Protein AF-A0A2V7BYK5-F1 (afdb_monomer_lite)

Structure (mmCIF, N/CA/C/O backbone):
data_AF-A0A2V7BYK5-F1
#
_entry.id   AF-A0A2V7BYK5-F1
#
loop_
_atom_site.group_PDB
_atom_site.id
_atom_site.type_symbol
_atom_site.label_atom_id
_atom_site.label_alt_id
_atom_site.label_comp_id
_atom_site.label_asym_id
_atom_site.label_entity_id
_atom_site.label_seq_id
_atom_site.pdbx_PDB_ins_code
_atom_site.Cartn_x
_atom_site.Cartn_y
_atom_site.Cartn_z
_atom_site.occupancy
_atom_site.B_iso_or_equiv
_atom_site.auth_seq_id
_atom_site.auth_comp_id
_atom_site.auth_asym_id
_atom_site.auth_atom_id
_atom_site.pdbx_PDB_model_num
ATOM 1 N N . MET A 1 1 ? 23.071 -13.658 -0.608 1.00 36.78 1 MET A N 1
ATOM 2 C CA . MET A 1 1 ? 23.180 -12.796 0.592 1.00 36.78 1 MET A CA 1
ATOM 3 C C . MET A 1 1 ? 21.800 -12.233 0.928 1.00 36.78 1 MET A C 1
ATOM 5 O O . MET A 1 1 ? 21.374 -11.290 0.278 1.00 36.78 1 MET A O 1
ATOM 9 N N . SER A 1 2 ? 21.079 -12.829 1.885 1.00 46.31 2 SER A N 1
ATOM 10 C CA . SER A 1 2 ? 19.741 -12.382 2.326 1.00 46.31 2 SER A CA 1
ATOM 11 C C . SER A 1 2 ? 19.801 -11.857 3.761 1.00 46.31 2 SER A C 1
ATOM 13 O O . SER A 1 2 ? 19.339 -12.516 4.681 1.00 46.31 2 SER A O 1
ATOM 15 N N . MET A 1 3 ? 20.347 -10.655 3.954 1.00 48.78 3 MET A N 1
ATOM 16 C CA . MET A 1 3 ? 20.412 -9.996 5.273 1.00 48.78 3 MET A CA 1
ATOM 17 C C . MET A 1 3 ? 19.125 -9.218 5.639 1.00 48.78 3 MET A C 1
ATOM 19 O O . MET A 1 3 ? 19.089 -8.482 6.613 1.00 48.78 3 MET A O 1
ATOM 23 N N . MET A 1 4 ? 18.030 -9.346 4.874 1.00 58.47 4 MET A N 1
ATOM 24 C CA . MET A 1 4 ? 16.830 -8.501 5.055 1.00 58.47 4 MET A CA 1
ATOM 25 C C . MET A 1 4 ? 15.719 -9.123 5.927 1.00 58.47 4 MET A C 1
ATOM 27 O O . MET A 1 4 ? 14.638 -8.540 6.054 1.00 58.47 4 MET A O 1
ATOM 31 N N . LEU A 1 5 ? 15.923 -10.329 6.470 1.00 55.12 5 LEU A N 1
ATOM 32 C CA . LEU A 1 5 ? 14.902 -11.075 7.227 1.00 55.12 5 LEU A CA 1
ATOM 33 C C . LEU A 1 5 ? 15.106 -11.071 8.747 1.00 55.12 5 LEU A C 1
ATOM 35 O O . LEU A 1 5 ? 14.155 -11.374 9.459 1.00 55.12 5 LEU A O 1
ATOM 39 N N . GLU A 1 6 ? 16.283 -10.688 9.236 1.00 54.59 6 GLU A N 1
ATOM 40 C CA . GLU A 1 6 ? 16.692 -10.908 10.633 1.00 54.59 6 GLU A CA 1
ATOM 41 C C . GLU A 1 6 ? 16.014 -9.960 11.643 1.00 54.59 6 GLU A C 1
ATOM 43 O O . GLU A 1 6 ? 16.047 -10.209 12.841 1.00 54.59 6 GLU A O 1
ATOM 48 N N . ASN A 1 7 ? 15.311 -8.919 11.179 1.00 70.38 7 ASN A N 1
ATOM 49 C CA . ASN A 1 7 ? 14.555 -7.993 12.031 1.00 70.38 7 ASN A CA 1
ATOM 50 C C . ASN A 1 7 ? 13.215 -7.598 11.380 1.00 70.38 7 ASN A C 1
ATOM 52 O O . ASN A 1 7 ? 12.971 -6.447 11.011 1.00 70.38 7 ASN A O 1
ATOM 56 N N . LYS A 1 8 ? 12.362 -8.594 11.110 1.00 75.19 8 LYS A N 1
ATOM 57 C CA . LYS A 1 8 ? 11.029 -8.384 10.522 1.00 75.19 8 LYS A CA 1
ATOM 58 C C . LYS A 1 8 ? 9.929 -8.563 11.563 1.00 75.19 8 LYS A C 1
ATOM 60 O O . LYS A 1 8 ? 9.644 -9.678 11.988 1.00 75.19 8 LYS A O 1
ATOM 65 N N . THR A 1 9 ? 9.225 -7.477 11.859 1.00 82.44 9 THR A N 1
ATOM 66 C CA . THR A 1 9 ? 7.961 -7.507 12.604 1.00 82.44 9 THR A CA 1
ATOM 67 C C . THR A 1 9 ? 6.809 -7.870 11.668 1.00 82.44 9 THR A C 1
ATOM 69 O O . THR A 1 9 ? 6.694 -7.326 10.566 1.00 82.44 9 THR A O 1
ATOM 72 N N . ARG A 1 10 ? 5.940 -8.795 12.093 1.00 86.31 10 ARG A N 1
ATOM 73 C CA . ARG A 1 10 ? 4.685 -9.088 11.387 1.00 86.31 10 ARG A CA 1
ATOM 74 C C . ARG A 1 10 ? 3.638 -8.056 11.785 1.00 86.31 10 ARG A C 1
ATOM 76 O O . ARG A 1 10 ? 3.442 -7.803 12.968 1.00 86.31 10 ARG A O 1
ATOM 83 N N . LEU A 1 11 ? 2.963 -7.487 10.795 1.00 84.44 11 LEU A N 1
ATOM 84 C CA . LEU A 1 11 ? 1.915 -6.495 10.994 1.00 84.44 11 LEU A CA 1
ATOM 85 C C . LEU A 1 11 ? 0.669 -6.927 10.222 1.00 84.44 11 LEU A C 1
ATOM 87 O O . LEU A 1 11 ? 0.765 -7.305 9.054 1.00 84.44 11 LEU A O 1
ATOM 91 N N . LEU A 1 12 ? -0.490 -6.865 10.878 1.00 89.12 12 LEU A N 1
ATOM 92 C CA . LEU A 1 12 ? -1.789 -6.982 10.225 1.00 89.12 12 LEU A CA 1
ATOM 93 C C . LEU A 1 12 ? -2.257 -5.574 9.850 1.00 89.12 12 LEU A C 1
ATOM 95 O O . LEU A 1 12 ? -2.393 -4.719 10.723 1.00 89.12 12 LEU A O 1
ATOM 99 N N . LEU A 1 13 ? -2.479 -5.336 8.559 1.00 86.75 13 LEU A N 1
ATOM 100 C CA . LEU A 1 13 ? -2.921 -4.046 8.040 1.00 86.75 13 LEU A CA 1
ATOM 101 C C . LEU A 1 13 ? -4.319 -4.190 7.443 1.00 86.75 13 LEU A C 1
ATOM 103 O O . LEU A 1 13 ? -4.515 -4.976 6.518 1.00 86.75 13 LEU A O 1
ATOM 107 N N . VAL A 1 14 ? -5.273 -3.418 7.962 1.00 86.62 14 VAL A N 1
ATOM 108 C CA . VAL A 1 14 ? -6.636 -3.338 7.425 1.00 86.62 14 VAL A CA 1
ATOM 109 C C . VAL A 1 14 ? -6.725 -2.090 6.553 1.00 86.62 14 VAL A C 1
ATOM 111 O O . VAL A 1 14 ? -6.506 -0.984 7.040 1.00 86.62 14 VAL A O 1
ATOM 114 N N . LEU A 1 15 ? -7.015 -2.273 5.266 1.00 87.69 15 LEU A N 1
ATOM 115 C CA . LEU A 1 15 ? -7.145 -1.201 4.275 1.00 87.69 15 LEU A CA 1
ATOM 116 C C . LEU A 1 15 ? -8.504 -1.298 3.585 1.00 87.69 15 LEU A C 1
ATOM 118 O O . LEU A 1 15 ? -9.061 -2.392 3.482 1.00 87.69 15 LEU A O 1
ATOM 122 N N . SER A 1 16 ? -9.013 -0.169 3.080 1.00 90.00 16 SER A N 1
ATOM 123 C CA . SER A 1 16 ? -10.155 -0.212 2.165 1.00 90.00 16 SER A CA 1
ATOM 124 C C . SER A 1 16 ? -9.755 -0.894 0.855 1.00 90.00 16 SER A C 1
ATOM 126 O O . SER A 1 16 ? -8.580 -0.914 0.466 1.00 90.00 16 SER A O 1
ATOM 128 N N . GLN A 1 17 ? -10.745 -1.460 0.169 1.00 91.94 17 GLN A N 1
ATOM 129 C CA . GLN A 1 17 ? -10.529 -2.139 -1.103 1.00 91.94 17 GLN A CA 1
ATOM 130 C C . GLN A 1 17 ? -9.967 -1.184 -2.165 1.00 91.94 17 GLN A C 1
ATOM 132 O O . GLN A 1 17 ? -9.050 -1.558 -2.892 1.00 91.94 17 GLN A O 1
ATOM 137 N N . ASP A 1 18 ? -10.417 0.071 -2.173 1.00 93.62 18 ASP A N 1
ATOM 138 C CA . ASP A 1 18 ? -9.984 1.093 -3.136 1.00 93.62 18 ASP A CA 1
ATOM 139 C C . ASP A 1 18 ? -8.476 1.359 -3.033 1.00 93.62 18 ASP A C 1
ATOM 141 O O . ASP A 1 18 ? -7.777 1.470 -4.041 1.00 93.62 18 ASP A O 1
ATOM 145 N N . VAL A 1 19 ? -7.947 1.406 -1.804 1.00 91.19 19 VAL A N 1
ATOM 146 C CA . VAL A 1 19 ? -6.508 1.586 -1.556 1.00 91.19 19 VAL A CA 1
ATOM 147 C C . VAL A 1 19 ? -5.718 0.376 -2.058 1.00 91.19 19 VAL A C 1
ATOM 149 O O . VAL A 1 19 ? -4.646 0.538 -2.649 1.00 91.19 19 VAL A O 1
ATOM 152 N N . LEU A 1 20 ? -6.237 -0.840 -1.861 1.00 94.38 20 LEU A N 1
ATOM 153 C CA . LEU A 1 20 ? -5.604 -2.052 -2.388 1.00 94.38 20 LEU A CA 1
ATOM 154 C C . LEU A 1 20 ? -5.619 -2.081 -3.919 1.00 94.38 20 LEU A C 1
ATOM 156 O O . LEU A 1 20 ? -4.610 -2.451 -4.522 1.00 94.38 20 LEU A O 1
ATOM 160 N N . ASP A 1 21 ? -6.712 -1.663 -4.548 1.00 95.62 21 ASP A N 1
ATOM 161 C CA . ASP A 1 21 ? -6.833 -1.623 -6.006 1.00 95.62 21 ASP A CA 1
ATOM 162 C C . ASP A 1 21 ? -5.885 -0.590 -6.621 1.00 95.62 21 ASP A C 1
ATOM 164 O O . ASP A 1 21 ? -5.168 -0.896 -7.578 1.00 95.62 21 ASP A O 1
ATOM 168 N N . GLN A 1 22 ? -5.756 0.588 -6.009 1.00 94.88 22 GLN A N 1
ATOM 169 C CA . GLN A 1 22 ? -4.744 1.566 -6.413 1.00 94.88 22 GLN A CA 1
ATOM 170 C C . GLN A 1 22 ? -3.321 1.014 -6.274 1.00 94.88 22 GLN A C 1
ATOM 172 O O . GLN A 1 22 ? -2.503 1.154 -7.189 1.00 94.88 22 GLN A O 1
ATOM 177 N N . ALA A 1 23 ? -3.017 0.339 -5.165 1.00 95.38 23 ALA A N 1
ATOM 178 C CA . ALA A 1 23 ? -1.709 -0.271 -4.960 1.00 95.38 23 ALA A CA 1
ATOM 179 C C . ALA A 1 23 ? -1.420 -1.393 -5.979 1.00 95.38 23 ALA A C 1
ATOM 181 O O . ALA A 1 23 ? -0.279 -1.523 -6.433 1.00 95.38 23 ALA A O 1
ATOM 182 N N . ARG A 1 24 ? -2.436 -2.155 -6.413 1.00 95.31 24 ARG A N 1
ATOM 183 C CA . ARG A 1 24 ? -2.311 -3.135 -7.511 1.00 95.31 24 ARG A CA 1
ATOM 184 C C . ARG A 1 24 ? -2.003 -2.464 -8.846 1.00 95.31 24 ARG A C 1
ATOM 186 O O . ARG A 1 24 ? -1.112 -2.926 -9.556 1.00 95.31 24 ARG A O 1
ATOM 193 N N . VAL A 1 25 ? -2.673 -1.358 -9.172 1.00 96.50 25 VAL A N 1
ATOM 194 C CA . VAL A 1 25 ? -2.374 -0.582 -10.390 1.00 96.50 25 VAL A CA 1
ATOM 195 C C . VAL A 1 25 ? -0.925 -0.088 -10.373 1.00 96.50 25 VAL A C 1
ATOM 197 O O . VAL A 1 25 ? -0.222 -0.196 -11.379 1.00 96.50 25 VAL A O 1
ATOM 200 N N . ILE A 1 26 ? -0.447 0.405 -9.226 1.00 96.00 26 ILE A N 1
ATOM 201 C CA . ILE A 1 26 ? 0.954 0.818 -9.053 1.00 96.00 26 ILE A CA 1
ATOM 202 C C . ILE A 1 26 ? 1.900 -0.373 -9.251 1.00 96.00 26 ILE A C 1
ATOM 204 O O . ILE A 1 26 ? 2.902 -0.234 -9.950 1.00 96.00 26 ILE A O 1
ATOM 208 N N . ALA A 1 27 ? 1.577 -1.546 -8.699 1.00 95.88 27 ALA A N 1
ATOM 209 C CA . ALA A 1 27 ? 2.375 -2.759 -8.878 1.00 95.88 27 ALA A CA 1
ATOM 210 C C . ALA A 1 27 ? 2.477 -3.178 -10.355 1.00 95.88 27 ALA A C 1
ATOM 212 O O . ALA A 1 27 ? 3.569 -3.504 -10.826 1.00 95.88 27 ALA A O 1
ATOM 213 N N . GLY A 1 28 ? 1.370 -3.110 -11.103 1.00 96.12 28 GLY A N 1
ATOM 214 C CA . GLY A 1 28 ? 1.353 -3.384 -12.542 1.00 96.12 28 GLY A CA 1
ATOM 215 C C . GLY A 1 28 ? 2.265 -2.429 -13.313 1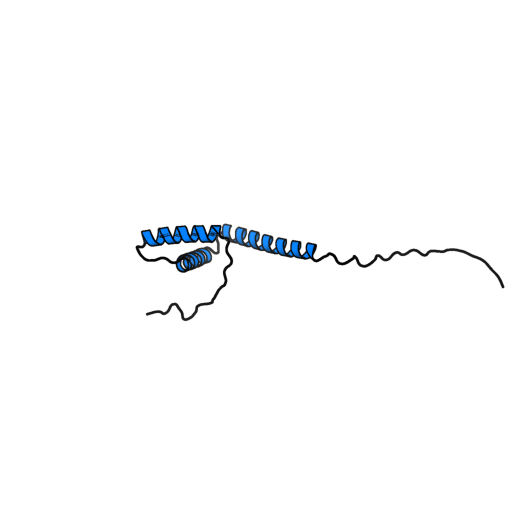.00 96.12 28 GLY A C 1
ATOM 216 O O . GLY A 1 28 ? 3.158 -2.870 -14.036 1.00 96.12 28 GLY A O 1
ATOM 217 N N . LYS A 1 29 ? 2.120 -1.119 -13.071 1.00 96.06 29 LYS A N 1
ATOM 218 C CA . LYS A 1 29 ? 2.973 -0.085 -13.682 1.00 96.06 29 LYS A CA 1
ATOM 219 C C . LYS A 1 29 ? 4.453 -0.280 -13.338 1.00 96.06 29 LYS A C 1
ATOM 221 O O . LYS 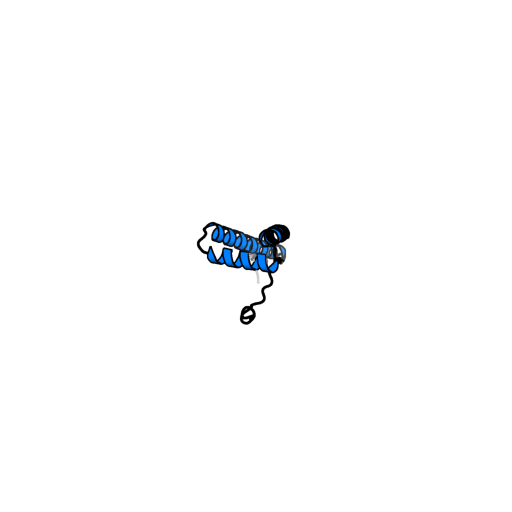A 1 29 ? 5.311 -0.200 -14.216 1.00 96.06 29 LYS A O 1
ATOM 226 N N . ALA A 1 30 ? 4.760 -0.576 -12.077 1.00 95.75 30 ALA A N 1
ATOM 227 C CA . ALA A 1 30 ? 6.126 -0.811 -11.623 1.00 95.75 30 ALA A CA 1
ATOM 228 C C . ALA A 1 30 ? 6.729 -2.073 -12.255 1.00 95.75 30 ALA A C 1
ATOM 230 O O . ALA A 1 30 ? 7.883 -2.046 -12.668 1.00 95.75 30 ALA A O 1
ATOM 231 N N . THR A 1 31 ? 5.943 -3.142 -12.407 1.00 95.94 31 THR A N 1
ATOM 232 C CA . THR A 1 31 ? 6.382 -4.373 -13.082 1.00 95.94 31 THR A CA 1
ATOM 233 C C . THR A 1 31 ? 6.757 -4.096 -14.534 1.00 95.94 31 THR A C 1
ATOM 235 O O . THR A 1 31 ? 7.821 -4.518 -14.985 1.00 95.94 31 THR A O 1
ATOM 238 N N . THR A 1 32 ? 5.932 -3.326 -15.252 1.00 96.31 32 THR A N 1
ATOM 239 C CA . THR A 1 32 ? 6.232 -2.948 -16.641 1.00 96.31 32 THR A CA 1
ATOM 240 C C . THR A 1 32 ? 7.452 -2.036 -16.749 1.00 96.31 32 THR A C 1
ATOM 242 O O . THR A 1 32 ? 8.287 -2.236 -17.627 1.00 96.31 32 THR A O 1
ATOM 245 N N . ALA A 1 33 ? 7.587 -1.062 -15.844 1.00 96.44 33 ALA A N 1
ATOM 246 C CA . ALA A 1 33 ? 8.667 -0.081 -15.891 1.00 96.44 33 ALA A CA 1
ATOM 247 C C . ALA A 1 33 ? 10.022 -0.686 -15.500 1.00 96.44 33 ALA A C 1
ATOM 249 O O . ALA A 1 33 ? 11.035 -0.407 -16.136 1.00 96.44 33 ALA A O 1
ATOM 250 N N . LEU A 1 34 ? 10.039 -1.527 -14.464 1.00 94.31 34 LEU A N 1
ATOM 251 C CA . LEU A 1 34 ? 11.258 -2.122 -13.921 1.00 94.31 34 LEU A CA 1
ATOM 252 C C . LEU A 1 34 ? 11.618 -3.458 -14.589 1.00 94.31 34 LEU A C 1
ATOM 254 O O . LEU A 1 34 ? 12.718 -3.957 -14.373 1.00 94.31 34 LEU A O 1
ATOM 258 N N . LYS A 1 35 ? 10.715 -4.036 -15.395 1.00 95.62 35 LYS A N 1
ATOM 259 C CA . LYS A 1 35 ? 10.876 -5.348 -16.055 1.00 95.62 35 LYS A CA 1
ATOM 260 C C . LYS A 1 35 ? 11.183 -6.489 -15.076 1.00 95.62 35 LYS A C 1
ATOM 262 O O . LYS A 1 35 ? 11.924 -7.416 -15.388 1.00 95.62 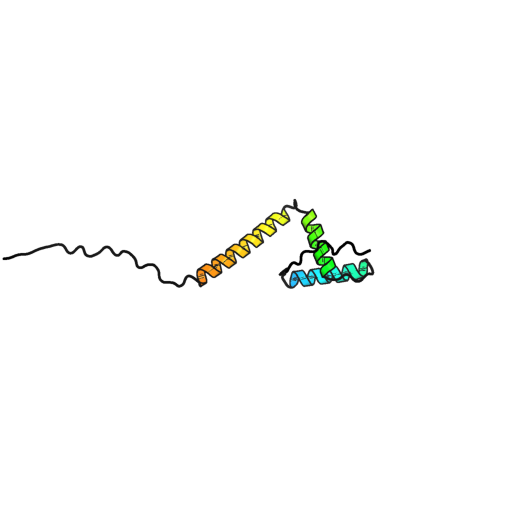35 LYS A O 1
ATOM 267 N N . LEU A 1 36 ? 10.608 -6.416 -13.881 1.00 93.50 36 LEU A N 1
ATOM 268 C CA . LEU A 1 36 ? 10.770 -7.398 -12.811 1.00 93.50 36 LEU A CA 1
ATOM 269 C C . LEU A 1 36 ? 9.457 -7.537 -12.036 1.00 93.50 36 LEU A C 1
ATOM 271 O O . LEU A 1 36 ? 8.727 -6.552 -11.920 1.00 93.50 36 LEU A O 1
ATOM 275 N N . PRO A 1 37 ? 9.119 -8.736 -11.528 1.00 90.31 37 PRO A N 1
ATOM 276 C CA . PRO A 1 37 ? 7.844 -8.966 -10.860 1.00 90.31 37 PRO A CA 1
ATOM 277 C C . PRO A 1 37 ? 7.760 -8.148 -9.567 1.00 90.31 37 PRO A C 1
ATOM 279 O O . PRO A 1 37 ? 8.490 -8.399 -8.606 1.00 90.31 37 PRO A O 1
ATOM 282 N N . VAL A 1 38 ? 6.844 -7.177 -9.529 1.00 94.75 38 VAL A N 1
ATOM 283 C CA . VAL A 1 38 ? 6.590 -6.359 -8.339 1.00 94.75 38 VAL A CA 1
ATOM 284 C C . VAL A 1 38 ? 5.325 -6.857 -7.649 1.00 94.75 38 VAL A C 1
ATOM 286 O O . VAL A 1 38 ? 4.217 -6.706 -8.157 1.00 94.75 38 VAL A O 1
ATOM 289 N N . SER A 1 39 ? 5.479 -7.442 -6.460 1.00 93.62 39 SER A N 1
ATOM 290 C CA . SER A 1 39 ? 4.339 -7.865 -5.646 1.00 93.62 39 SER A CA 1
ATOM 291 C C . SER A 1 39 ? 3.708 -6.689 -4.898 1.00 93.62 39 SER A C 1
ATOM 293 O O . SER A 1 39 ? 4.365 -5.695 -4.574 1.00 93.62 39 SER A O 1
ATOM 295 N N . LEU A 1 40 ? 2.433 -6.839 -4.535 1.00 93.75 40 LEU A N 1
ATOM 296 C CA . LEU A 1 40 ? 1.715 -5.852 -3.727 1.00 93.75 40 LEU A CA 1
ATOM 297 C C . LEU A 1 40 ? 2.430 -5.555 -2.396 1.00 93.75 40 LEU A C 1
ATOM 299 O O . LEU A 1 40 ? 2.465 -4.411 -1.954 1.00 93.75 40 LEU A O 1
ATOM 303 N N . GLN A 1 41 ? 3.059 -6.563 -1.780 1.00 91.44 41 GLN A N 1
ATOM 304 C CA . GLN A 1 41 ? 3.825 -6.386 -0.542 1.00 91.44 41 GLN A CA 1
ATOM 305 C C . GLN A 1 41 ? 5.033 -5.459 -0.729 1.00 91.44 41 GLN A C 1
ATOM 307 O O . GLN A 1 41 ? 5.331 -4.666 0.163 1.00 91.44 41 GLN A O 1
ATOM 312 N N . ILE A 1 42 ? 5.717 -5.534 -1.877 1.00 93.19 42 ILE A N 1
ATOM 313 C CA . ILE A 1 42 ? 6.849 -4.650 -2.192 1.00 93.19 42 ILE A CA 1
ATOM 314 C C . ILE A 1 42 ? 6.357 -3.207 -2.312 1.00 93.19 42 ILE A C 1
ATOM 316 O O . ILE A 1 42 ? 6.951 -2.312 -1.710 1.00 93.19 42 ILE A O 1
ATOM 320 N N . VAL A 1 43 ? 5.243 -2.992 -3.019 1.00 94.44 43 VAL A N 1
ATOM 321 C CA . VAL A 1 43 ? 4.639 -1.660 -3.173 1.00 94.44 43 VAL A CA 1
ATOM 322 C C . VAL A 1 43 ? 4.226 -1.085 -1.823 1.00 94.44 43 VAL A C 1
ATOM 324 O O . VAL A 1 43 ? 4.637 0.022 -1.487 1.00 94.44 43 VAL A O 1
ATOM 327 N N . LEU A 1 44 ? 3.475 -1.838 -1.014 1.00 93.56 44 LEU A N 1
ATOM 328 C CA . LEU A 1 44 ? 3.032 -1.375 0.305 1.00 93.56 44 LEU A CA 1
ATOM 329 C C . LEU A 1 44 ? 4.218 -1.058 1.222 1.00 93.56 44 LEU A C 1
ATOM 331 O O . LEU A 1 44 ? 4.225 -0.020 1.881 1.00 93.56 44 LEU A O 1
ATOM 335 N N . ARG A 1 45 ? 5.260 -1.900 1.219 1.00 91.06 45 ARG A N 1
ATOM 336 C CA . ARG A 1 45 ? 6.484 -1.642 1.989 1.00 91.06 45 ARG A CA 1
ATOM 337 C C . ARG A 1 45 ? 7.177 -0.356 1.532 1.00 91.06 45 ARG A C 1
ATOM 339 O O . ARG A 1 45 ? 7.606 0.424 2.379 1.00 91.06 45 ARG A O 1
ATOM 346 N N . ALA A 1 46 ? 7.274 -0.123 0.223 1.00 92.25 46 ALA A N 1
ATOM 347 C CA . ALA A 1 46 ? 7.871 1.091 -0.328 1.00 92.25 46 ALA A CA 1
ATOM 348 C C . ALA A 1 46 ? 7.049 2.343 0.014 1.00 92.25 46 ALA A C 1
ATOM 350 O O . ALA A 1 46 ? 7.624 3.354 0.413 1.00 92.25 46 ALA A O 1
ATOM 351 N N . LEU A 1 47 ? 5.718 2.268 -0.074 1.00 90.88 47 LEU A N 1
ATOM 352 C CA . LEU A 1 47 ? 4.824 3.372 0.282 1.00 90.88 47 LEU A CA 1
ATOM 353 C C . LEU A 1 47 ? 4.927 3.735 1.765 1.00 90.88 47 LEU A C 1
ATOM 355 O O . LEU A 1 47 ? 5.051 4.914 2.083 1.00 90.88 47 LEU A O 1
ATOM 359 N N . ILE A 1 48 ? 4.947 2.742 2.661 1.00 89.19 48 ILE A N 1
ATOM 360 C CA . ILE A 1 48 ? 5.151 2.973 4.099 1.00 89.19 48 ILE A CA 1
ATOM 361 C C . ILE A 1 48 ? 6.515 3.624 4.335 1.00 89.19 48 ILE A C 1
ATOM 363 O O . ILE A 1 48 ? 6.599 4.635 5.020 1.00 89.19 48 ILE A O 1
ATOM 367 N N . TRP A 1 49 ? 7.580 3.099 3.729 1.00 89.00 49 TRP A N 1
ATOM 368 C CA . TRP A 1 49 ? 8.927 3.648 3.890 1.00 89.00 49 TRP A CA 1
ATOM 369 C C . TRP A 1 49 ? 9.037 5.106 3.425 1.00 89.00 49 TRP A C 1
ATOM 371 O O . TRP A 1 49 ? 9.567 5.954 4.141 1.00 89.00 49 TRP A O 1
ATOM 381 N N . VAL A 1 50 ? 8.515 5.413 2.235 1.00 87.81 50 VAL A N 1
ATOM 382 C CA . VAL A 1 50 ? 8.512 6.778 1.690 1.00 87.81 50 VAL A CA 1
ATOM 383 C C . VAL A 1 50 ? 7.612 7.696 2.516 1.00 87.81 50 VAL A C 1
ATOM 385 O O . VAL A 1 50 ? 7.986 8.840 2.756 1.00 87.81 50 VAL A O 1
ATOM 388 N N . GLY A 1 51 ? 6.456 7.206 2.970 1.00 85.12 51 GLY A N 1
ATOM 389 C CA . GLY A 1 51 ? 5.536 7.952 3.826 1.00 85.12 51 GLY A CA 1
ATOM 390 C C . GLY A 1 51 ? 6.151 8.304 5.179 1.00 85.12 51 GLY A C 1
ATOM 391 O O . GLY A 1 51 ? 6.070 9.455 5.595 1.00 85.12 51 GLY A O 1
ATOM 392 N N . LEU A 1 52 ? 6.843 7.357 5.818 1.00 83.12 52 LEU A N 1
ATOM 393 C CA . LEU A 1 52 ? 7.538 7.580 7.090 1.00 83.12 52 LEU A CA 1
ATOM 394 C C . LEU A 1 52 ? 8.672 8.601 6.959 1.00 83.12 52 LEU A C 1
ATOM 396 O O . LEU A 1 52 ? 8.842 9.440 7.832 1.00 83.12 52 LEU A O 1
ATOM 400 N N . LYS A 1 53 ? 9.405 8.603 5.839 1.00 84.50 53 LYS A N 1
ATOM 401 C CA . LYS A 1 53 ? 10.421 9.637 5.571 1.00 84.50 53 LYS A CA 1
ATOM 402 C C . LYS A 1 53 ? 9.841 11.041 5.382 1.00 84.50 53 LYS A C 1
ATOM 404 O O . LYS A 1 53 ? 10.585 12.013 5.432 1.00 84.50 53 LYS A O 1
ATOM 409 N N . ARG A 1 54 ? 8.538 11.158 5.124 1.00 79.88 54 ARG A N 1
ATOM 410 C CA . ARG A 1 54 ? 7.829 12.432 4.943 1.00 79.88 54 ARG A CA 1
ATOM 411 C C . ARG A 1 54 ? 7.122 12.876 6.229 1.00 79.88 54 ARG A C 1
ATOM 413 O O . ARG A 1 54 ? 6.120 13.579 6.148 1.00 79.88 54 ARG A O 1
ATOM 420 N N . GLU A 1 55 ? 7.628 12.477 7.396 1.00 68.38 55 GLU A N 1
ATOM 421 C CA . GLU A 1 55 ? 7.012 12.714 8.711 1.00 68.38 55 GLU A CA 1
ATOM 422 C C . GLU A 1 55 ? 6.590 14.171 8.971 1.00 68.38 55 GLU A C 1
ATOM 424 O O . GLU A 1 55 ? 5.548 14.405 9.576 1.00 68.38 55 GLU A O 1
ATOM 429 N N . SER A 1 56 ? 7.327 15.158 8.452 1.00 63.53 56 SER A N 1
ATOM 430 C CA . SER A 1 56 ? 7.007 16.582 8.632 1.00 63.53 56 SER A CA 1
ATOM 431 C C . SER A 1 56 ? 5.967 17.134 7.649 1.00 63.53 56 SER A C 1
ATOM 433 O O . SER A 1 56 ? 5.755 18.345 7.612 1.00 63.53 56 SER A O 1
ATOM 435 N N . HIS A 1 57 ? 5.323 16.308 6.820 1.00 77.88 57 HIS A N 1
ATOM 436 C CA . HIS A 1 57 ? 4.366 16.810 5.835 1.00 77.88 57 HIS A CA 1
ATOM 437 C C . HIS A 1 57 ? 3.023 17.160 6.511 1.00 77.88 57 HIS A C 1
ATOM 439 O O . HIS A 1 57 ? 2.372 16.261 7.043 1.00 77.88 57 HIS A O 1
ATOM 445 N N . PRO A 1 58 ? 2.528 18.415 6.442 1.00 77.62 58 PRO A N 1
ATOM 446 C CA . PRO A 1 58 ? 1.306 18.824 7.153 1.00 77.62 58 PRO A CA 1
ATOM 447 C C . PRO A 1 58 ? 0.062 17.983 6.827 1.00 77.62 58 PRO A C 1
ATOM 449 O O . PRO A 1 58 ? -0.779 17.742 7.689 1.00 77.62 58 PRO A O 1
ATOM 452 N N . ALA A 1 59 ? -0.027 17.467 5.598 1.00 79.12 59 ALA A N 1
ATOM 453 C CA . ALA A 1 59 ? -1.103 16.579 5.165 1.00 79.12 59 ALA A CA 1
ATOM 454 C C . ALA A 1 59 ? -1.151 15.254 5.952 1.00 79.12 59 ALA A C 1
ATOM 456 O O . ALA A 1 59 ? -2.225 14.673 6.109 1.00 79.12 59 ALA A O 1
ATOM 457 N N . LEU A 1 60 ? -0.009 14.783 6.466 1.00 81.69 60 LEU A N 1
ATOM 458 C CA . LEU A 1 60 ? 0.067 13.565 7.268 1.00 81.69 60 LEU A CA 1
ATOM 459 C C . LEU A 1 60 ? -0.634 13.753 8.617 1.00 81.69 60 LEU A C 1
ATOM 461 O O . LEU A 1 60 ? -1.458 12.921 8.986 1.00 81.69 60 LEU A O 1
ATOM 465 N N . LEU A 1 61 ? -0.366 14.861 9.315 1.00 81.69 61 LEU A N 1
ATOM 466 C CA . LEU A 1 61 ? -0.988 15.152 10.611 1.00 81.69 61 LEU A CA 1
ATOM 467 C C . LEU A 1 61 ? -2.505 15.314 10.492 1.00 81.69 61 LEU A C 1
ATOM 469 O O . LEU A 1 61 ? -3.236 14.726 11.284 1.00 81.69 61 LEU A O 1
ATOM 473 N N . VAL A 1 62 ? -2.981 16.022 9.463 1.00 84.62 62 VAL A N 1
ATOM 474 C CA . VAL A 1 62 ? -4.424 16.187 9.204 1.00 84.62 62 VAL A CA 1
ATOM 475 C C . VAL A 1 62 ? -5.104 14.836 8.957 1.00 84.62 62 VAL A C 1
ATOM 477 O O . VAL A 1 62 ? -6.197 14.584 9.464 1.00 84.62 62 VAL A O 1
ATOM 480 N N . ASN A 1 63 ? -4.457 13.938 8.208 1.00 84.56 63 ASN A N 1
ATOM 481 C CA . ASN A 1 63 ? -4.998 12.606 7.939 1.00 84.56 63 ASN A CA 1
ATOM 482 C C . ASN A 1 63 ? -4.973 11.699 9.185 1.00 84.56 63 ASN A C 1
ATOM 484 O O . ASN A 1 63 ? -5.917 10.951 9.428 1.00 84.56 63 ASN A O 1
ATOM 488 N N . ILE A 1 64 ? -3.923 11.780 10.009 1.00 86.56 64 ILE A N 1
ATOM 489 C CA . ILE A 1 64 ? -3.872 11.070 11.297 1.00 86.56 64 ILE A CA 1
ATOM 490 C C . ILE A 1 64 ? -4.999 11.565 12.209 1.00 86.56 64 ILE A C 1
ATOM 492 O O . ILE A 1 64 ? -5.714 10.762 12.811 1.00 86.56 64 ILE A O 1
ATOM 496 N N . GLU A 1 65 ? -5.190 12.882 12.285 1.00 88.69 65 GLU A N 1
ATOM 497 C CA . GLU A 1 65 ? -6.232 13.492 13.102 1.00 88.69 65 GLU A CA 1
ATOM 498 C C . GLU A 1 65 ? -7.634 13.061 12.646 1.00 88.69 65 GLU A C 1
ATOM 500 O O . GLU A 1 65 ? -8.457 12.667 13.479 1.00 88.69 65 GLU A O 1
ATOM 505 N N . SER A 1 66 ? -7.912 13.087 11.339 1.00 85.38 66 SER A N 1
ATOM 506 C CA . SER A 1 66 ? -9.218 12.696 10.794 1.00 85.38 66 SER A CA 1
ATOM 507 C C . SER A 1 66 ? -9.546 11.229 11.097 1.00 85.38 66 SER A C 1
ATOM 509 O O . SER A 1 66 ? -10.655 10.925 11.551 1.00 85.38 66 SER A O 1
ATOM 511 N N . GLN A 1 67 ? -8.571 10.328 10.954 1.00 86.50 67 GLN A N 1
ATOM 512 C CA . GLN A 1 67 ? -8.734 8.907 11.267 1.00 86.50 67 GLN A CA 1
ATOM 513 C C . GLN A 1 67 ? -8.927 8.671 12.767 1.00 86.50 67 GLN A C 1
ATOM 515 O O . GLN A 1 67 ? -9.842 7.947 13.169 1.00 86.50 67 GLN A O 1
ATOM 520 N N . ALA A 1 68 ? -8.126 9.322 13.614 1.00 89.00 68 ALA A N 1
ATOM 521 C CA . ALA A 1 68 ? -8.274 9.227 15.064 1.00 89.00 68 ALA A CA 1
ATOM 522 C C . ALA A 1 68 ? -9.663 9.711 15.521 1.00 89.00 68 ALA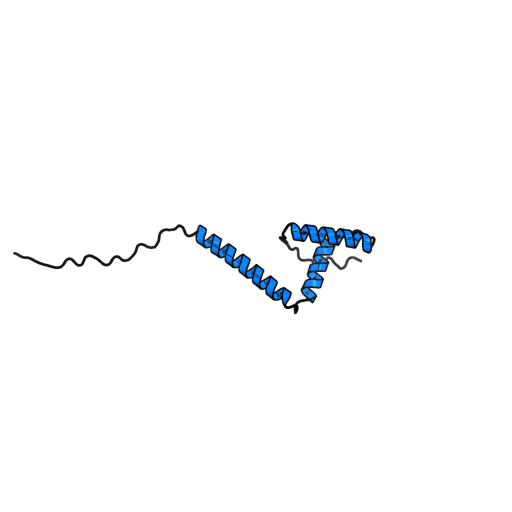 A C 1
ATOM 524 O O . ALA A 1 68 ? -10.310 9.073 16.363 1.00 89.00 68 ALA A O 1
ATOM 525 N N . ARG A 1 69 ? -10.166 10.802 14.926 1.00 90.25 69 ARG A N 1
ATOM 526 C CA . ARG A 1 69 ? -11.524 11.310 15.172 1.00 90.25 69 ARG A CA 1
ATOM 527 C C . ARG A 1 69 ? -12.593 10.316 14.717 1.00 90.25 69 ARG A C 1
ATOM 529 O O . ARG A 1 69 ? -13.517 10.063 15.492 1.00 90.25 69 ARG A O 1
ATOM 536 N N . ALA A 1 70 ? -12.455 9.718 13.534 1.00 86.31 70 ALA A N 1
ATOM 537 C CA . ALA A 1 70 ? -13.392 8.712 13.029 1.00 86.31 70 ALA A CA 1
ATOM 538 C C . ALA A 1 70 ? -13.486 7.495 13.968 1.00 86.31 70 ALA A C 1
ATOM 540 O O . ALA A 1 70 ? -14.584 7.098 14.364 1.00 86.31 70 ALA A O 1
ATOM 541 N N . VAL A 1 71 ? -12.345 6.969 14.428 1.00 86.38 71 VAL A N 1
ATOM 542 C CA . VAL A 1 71 ? -12.304 5.858 15.397 1.00 86.38 71 VAL A CA 1
ATOM 543 C C . VAL A 1 71 ? -12.968 6.251 16.721 1.00 86.38 71 VAL A C 1
ATOM 545 O O . VAL A 1 71 ? -13.749 5.477 17.285 1.00 86.38 71 VAL A O 1
ATOM 548 N N . ARG A 1 72 ? -12.711 7.467 17.225 1.00 87.25 72 ARG A N 1
ATOM 549 C CA . ARG A 1 72 ? -13.360 7.971 18.449 1.00 87.25 72 ARG A CA 1
ATOM 550 C C . ARG A 1 72 ? -14.879 8.066 18.289 1.00 87.25 72 ARG A C 1
ATOM 552 O O . ARG A 1 72 ? -15.610 7.701 19.214 1.00 87.25 72 ARG A O 1
ATOM 559 N N . GLN A 1 73 ? -15.358 8.555 17.148 1.00 85.19 73 GLN A N 1
ATOM 560 C CA . GLN A 1 73 ? -16.789 8.659 16.856 1.00 85.19 73 GLN A CA 1
ATOM 561 C C . GLN A 1 73 ? -17.448 7.279 16.776 1.00 85.19 73 GLN A C 1
ATOM 563 O O . GLN A 1 73 ? -18.466 7.073 17.433 1.00 85.19 73 GLN A O 1
ATOM 568 N N . GLN A 1 74 ? -16.833 6.314 16.085 1.00 80.94 74 GLN A N 1
ATOM 569 C CA . GLN A 1 74 ? -17.327 4.932 16.022 1.00 80.94 74 GLN A CA 1
ATOM 570 C C . GLN A 1 74 ? -17.457 4.304 17.416 1.00 80.94 74 GLN A C 1
ATOM 572 O O . GLN A 1 74 ? -18.504 3.753 17.758 1.00 80.94 74 GLN A O 1
ATOM 577 N N . ARG A 1 75 ? -16.437 4.461 18.272 1.00 80.12 75 ARG A N 1
ATOM 578 C CA . ARG A 1 75 ? -16.485 3.971 19.663 1.00 80.12 75 ARG A CA 1
ATOM 579 C C . ARG A 1 75 ? -17.568 4.661 20.496 1.00 80.12 75 ARG A C 1
ATOM 581 O O . ARG A 1 75 ? -18.221 4.021 21.316 1.00 80.12 75 ARG A O 1
ATOM 588 N N . SER A 1 76 ? -17.777 5.958 20.284 1.00 74.38 76 SER A N 1
ATOM 589 C CA . SER A 1 76 ? -18.809 6.724 20.997 1.00 74.38 76 SER A CA 1
ATOM 590 C C . SER A 1 76 ? -20.223 6.331 20.549 1.00 74.38 76 SER A C 1
ATOM 592 O O . SER A 1 76 ? -21.119 6.244 21.387 1.00 74.38 76 SER A O 1
ATOM 594 N N . GLY A 1 77 ? -20.421 6.047 19.257 1.00 62.88 77 GLY A N 1
ATOM 595 C CA . GLY A 1 77 ? -21.676 5.522 18.710 1.00 62.88 77 GLY A CA 1
ATOM 596 C C . GLY A 1 77 ? -22.004 4.127 19.245 1.00 62.88 77 GLY A C 1
ATOM 597 O O . GLY A 1 77 ? -23.120 3.901 19.708 1.00 62.88 77 GLY A O 1
ATOM 598 N N . ALA A 1 78 ? -21.010 3.234 19.310 1.00 60.97 78 ALA A N 1
ATOM 599 C CA . ALA A 1 78 ? -21.160 1.916 19.932 1.00 60.97 78 ALA A CA 1
ATOM 600 C C . ALA A 1 78 ? -21.556 2.009 21.421 1.00 60.97 78 ALA A C 1
ATOM 602 O O . ALA A 1 78 ? -22.398 1.245 21.889 1.00 60.97 78 ALA A O 1
ATOM 603 N N . ARG A 1 79 ? -21.026 2.997 22.162 1.00 58.03 79 ARG A N 1
ATOM 604 C CA . ARG A 1 79 ? -21.406 3.238 23.567 1.00 58.03 79 ARG A CA 1
ATOM 605 C C . ARG A 1 79 ? -22.842 3.751 23.728 1.00 58.03 79 ARG A C 1
ATOM 607 O O . ARG A 1 79 ? -23.461 3.456 24.743 1.00 58.03 79 ARG A O 1
ATOM 614 N N . ARG A 1 80 ? -23.382 4.492 22.752 1.00 55.44 80 ARG A N 1
ATOM 615 C CA . ARG A 1 80 ? -24.787 4.943 22.780 1.00 55.44 80 ARG A CA 1
ATOM 616 C C . ARG A 1 80 ? -25.774 3.814 22.479 1.00 55.44 80 ARG A C 1
ATOM 618 O O . ARG A 1 80 ? -26.845 3.803 23.067 1.00 55.44 80 ARG A O 1
ATOM 625 N N . VAL A 1 81 ? -25.403 2.849 21.635 1.00 55.91 81 VAL A N 1
ATOM 626 C CA . VAL A 1 81 ? -26.239 1.666 21.349 1.00 55.91 81 VAL A CA 1
ATOM 627 C C . VAL A 1 81 ? -26.207 0.651 22.505 1.00 55.91 81 VAL A C 1
ATOM 629 O O . VAL A 1 81 ? -27.208 -0.002 22.769 1.00 55.91 81 VAL A O 1
ATOM 632 N N . GLY A 1 82 ? -25.108 0.575 23.265 1.00 51.50 82 GLY A N 1
ATOM 633 C CA . GLY A 1 82 ? -25.008 -0.247 24.483 1.00 51.50 82 GLY A CA 1
ATOM 634 C C . GLY A 1 82 ? -25.538 0.404 25.773 1.00 51.50 82 GLY A C 1
ATOM 635 O O . GLY A 1 82 ? -25.396 -0.179 26.843 1.00 51.50 82 GLY A O 1
ATOM 636 N N . GLY A 1 83 ? -26.108 1.613 25.701 1.00 50.28 83 GLY A N 1
ATOM 637 C CA . GLY A 1 83 ? -26.548 2.414 26.853 1.00 50.28 83 GLY A CA 1
ATOM 638 C C . GLY A 1 83 ? -28.030 2.280 27.222 1.00 50.28 83 GLY A C 1
ATOM 639 O O . GLY A 1 83 ? -28.559 3.167 27.880 1.00 50.28 83 GLY A O 1
ATOM 640 N N . GLY A 1 84 ? -28.710 1.216 26.789 1.00 46.88 84 GLY A N 1
ATOM 641 C CA . GLY A 1 84 ? -30.119 0.937 27.103 1.00 46.88 84 GLY A CA 1
ATOM 642 C C . GLY A 1 84 ? -30.348 0.290 28.476 1.00 46.88 84 GLY A C 1
ATOM 643 O O . GLY A 1 84 ? -31.159 -0.623 28.582 1.00 46.88 84 GLY A O 1
ATOM 644 N N . GLY A 1 85 ? -29.613 0.706 29.511 1.00 54.59 85 GLY A N 1
ATOM 645 C CA . GLY A 1 85 ? -29.915 0.359 30.907 1.00 54.59 85 GLY A CA 1
ATOM 646 C C . GLY A 1 85 ? -30.703 1.501 31.564 1.00 54.59 85 GLY A C 1
ATOM 647 O O . GLY A 1 85 ? -30.366 2.654 31.289 1.00 54.59 85 GLY A O 1
ATOM 648 N N . PRO A 1 86 ? -31.740 1.241 32.390 1.00 49.53 86 PRO A N 1
ATOM 649 C CA . PRO A 1 86 ? -32.640 2.286 32.885 1.00 49.53 86 PRO A CA 1
ATOM 650 C C . PRO A 1 86 ? -31.888 3.368 33.676 1.00 49.53 86 PRO A C 1
ATOM 652 O O . PRO A 1 86 ? -30.888 3.052 34.329 1.00 49.53 86 PRO A O 1
ATOM 655 N N . PRO A 1 87 ? -32.356 4.632 33.669 1.00 54.59 87 PRO A N 1
ATOM 656 C CA . PRO A 1 87 ? -31.776 5.667 34.518 1.00 54.59 87 PRO A CA 1
ATOM 657 C C . PRO A 1 87 ? -31.883 5.248 35.996 1.00 54.59 87 PRO A C 1
ATOM 659 O O . PRO A 1 87 ? -32.895 4.649 36.373 1.00 54.59 87 PRO A O 1
ATOM 662 N N . PRO A 1 88 ? -30.891 5.556 36.857 1.00 50.78 88 PRO A N 1
ATOM 663 C CA . PRO A 1 88 ? -31.077 5.413 38.292 1.00 50.78 88 PRO A CA 1
ATOM 664 C C . PRO A 1 88 ? -32.257 6.300 38.692 1.00 50.78 88 PRO A C 1
ATOM 666 O O . PRO A 1 88 ? -32.233 7.518 38.509 1.00 50.78 88 PRO A O 1
ATOM 669 N N . SER A 1 89 ? -33.316 5.629 39.141 1.00 56.97 89 SER A N 1
ATOM 670 C CA . SER A 1 89 ? -34.583 6.197 39.578 1.00 56.97 89 SER A CA 1
ATOM 671 C C . SER A 1 89 ? -34.347 7.434 40.439 1.00 56.97 89 SER A C 1
ATOM 673 O O . SER A 1 89 ? -33.591 7.395 41.409 1.00 56.97 89 SER A O 1
ATOM 675 N N . GLY A 1 90 ? -34.980 8.534 40.037 1.00 45.56 90 GLY A N 1
ATOM 676 C CA . GLY A 1 90 ? -34.847 9.832 40.673 1.00 45.56 90 GLY A CA 1
ATOM 677 C C . GLY A 1 90 ? -35.261 9.813 42.140 1.00 45.56 90 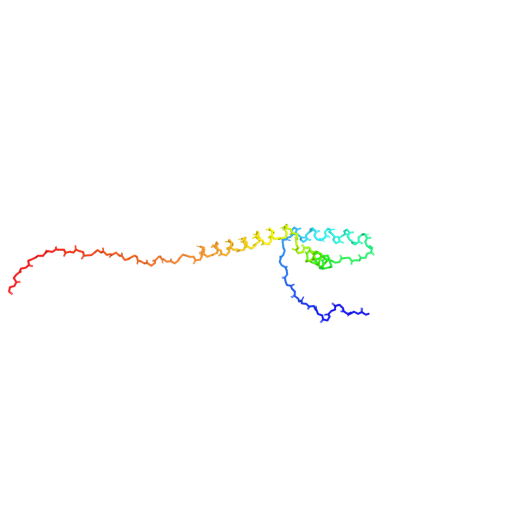GLY A C 1
ATOM 678 O O . GLY A 1 90 ? -36.235 9.171 42.534 1.00 45.56 90 GLY A O 1
ATOM 679 N N . ASN A 1 91 ? -34.524 10.587 42.929 1.00 55.50 91 ASN A N 1
ATOM 680 C CA . ASN A 1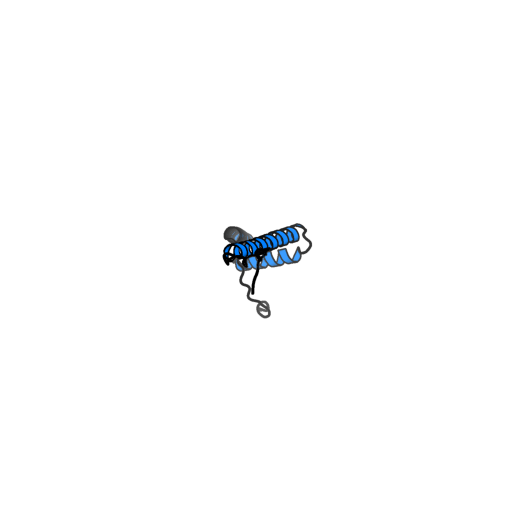 91 ? -34.941 11.037 44.244 1.00 55.50 91 ASN A CA 1
ATOM 681 C C . ASN A 1 91 ? -36.200 11.908 44.092 1.00 55.50 91 ASN A C 1
ATOM 683 O O . ASN A 1 91 ? -36.098 13.095 43.785 1.00 55.50 91 ASN A O 1
ATOM 687 N N . LEU A 1 92 ? -37.378 11.323 44.315 1.00 48.66 92 LEU A N 1
ATOM 688 C CA . LEU A 1 92 ? -38.622 12.059 44.536 1.00 48.66 92 LEU A CA 1
ATOM 689 C C . LEU A 1 92 ? -38.818 12.242 46.036 1.00 48.66 92 LEU A C 1
ATOM 691 O O . LEU A 1 92 ? -39.347 11.412 46.770 1.00 48.66 92 LEU A O 1
ATOM 695 N N . GLN A 1 93 ? -38.305 13.380 46.461 1.00 51.34 93 GLN A N 1
ATOM 696 C CA . GLN A 1 93 ? -38.609 14.061 47.693 1.00 51.34 93 GLN A CA 1
ATOM 697 C C . GLN A 1 93 ? -40.082 14.497 47.663 1.00 51.34 93 GLN A C 1
ATOM 699 O O . GLN A 1 93 ? -40.361 15.612 47.251 1.00 51.34 93 GLN A O 1
ATOM 704 N N . GLU A 1 94 ? -41.026 13.644 48.076 1.00 44.88 94 GLU A N 1
ATOM 705 C CA . GLU A 1 94 ? -42.401 14.084 48.364 1.00 44.88 94 GLU A CA 1
ATOM 706 C C . GLU A 1 94 ? -43.182 13.088 49.239 1.00 44.88 94 GLU A C 1
ATOM 708 O O . GLU A 1 94 ? -43.898 12.236 48.737 1.00 44.88 94 GLU A O 1
ATOM 713 N N . LEU A 1 95 ? -43.086 13.227 50.565 1.00 49.94 95 LEU A N 1
ATOM 714 C CA . LEU A 1 95 ? -44.226 13.033 51.473 1.00 49.94 95 LEU A CA 1
ATOM 715 C C . LEU A 1 95 ? -44.115 14.058 52.609 1.00 49.94 95 LEU A C 1
ATOM 717 O O . LEU A 1 95 ? -43.897 13.749 53.779 1.00 49.94 95 LEU A O 1
ATOM 721 N N . SER A 1 96 ? -44.273 15.328 52.231 1.00 45.72 96 SER A N 1
ATOM 722 C CA . SER A 1 96 ? -44.714 16.378 53.147 1.00 45.72 96 SER A CA 1
ATOM 723 C C . SER A 1 96 ? -46.220 16.209 53.387 1.00 45.72 96 SER A C 1
ATOM 725 O O . SER A 1 96 ? -47.038 16.853 52.735 1.00 45.72 96 SER A O 1
ATOM 727 N N . GLY A 1 97 ? -46.586 15.362 54.349 1.00 43.03 97 GLY A N 1
ATOM 728 C CA . GLY A 1 97 ? -47.934 15.288 54.916 1.00 43.03 97 GLY A CA 1
ATOM 729 C C . GLY A 1 97 ? -47.990 16.016 56.256 1.00 43.03 97 GLY A C 1
ATOM 730 O O . GLY A 1 97 ? -47.749 15.430 57.307 1.00 43.03 97 GLY A O 1
ATOM 731 N N . LYS A 1 98 ? -48.276 17.318 56.226 1.00 49.66 98 LYS A N 1
ATOM 732 C CA . LYS A 1 98 ? -48.562 18.127 57.416 1.00 49.66 98 LYS A CA 1
ATOM 733 C C . LYS A 1 98 ? -49.948 17.778 57.995 1.00 49.66 98 LYS A C 1
ATOM 735 O O . LYS A 1 98 ? -50.908 17.696 57.241 1.00 49.66 98 LYS A O 1
ATOM 740 N N . ARG A 1 99 ? -50.023 17.815 59.337 1.00 38.53 99 ARG A N 1
ATOM 741 C CA . ARG A 1 99 ? -51.168 18.155 60.225 1.00 38.53 99 ARG A CA 1
ATOM 742 C C . ARG A 1 99 ? -52.169 17.064 60.671 1.00 38.53 99 ARG A C 1
ATOM 744 O O . ARG A 1 99 ? -53.104 16.731 59.964 1.00 38.53 99 ARG A O 1
ATOM 751 N N . ALA A 1 100 ? -52.068 16.795 61.981 1.00 44.72 100 ALA A N 1
ATOM 752 C CA . ALA A 1 100 ? -53.026 17.166 63.043 1.00 44.72 100 ALA A CA 1
ATOM 753 C C . ALA A 1 100 ? -54.007 16.112 63.603 1.00 44.72 100 ALA A C 1
ATOM 755 O O . ALA A 1 100 ? -54.630 15.346 62.880 1.00 44.72 100 ALA A O 1
ATOM 756 N N . THR A 1 101 ? -54.229 16.274 64.923 1.00 47.03 101 THR A N 1
ATOM 757 C CA . THR A 1 101 ? -55.239 15.681 65.836 1.00 47.03 101 THR A CA 1
ATOM 758 C C . THR A 1 101 ? -54.907 14.284 66.382 1.00 47.03 101 THR A C 1
ATOM 760 O O . THR A 1 101 ? -54.305 13.494 65.677 1.00 47.03 101 THR A O 1
ATOM 763 N N . SER A 1 102 ? -55.279 13.836 67.585 1.00 38.22 102 SER A N 1
ATOM 764 C CA . SER A 1 102 ? -55.723 14.362 68.894 1.00 38.22 102 SER A CA 1
ATOM 765 C C . SER A 1 102 ? -56.087 13.106 69.723 1.00 38.22 102 SER A C 1
ATOM 767 O O . SER A 1 102 ? -56.545 12.134 69.127 1.00 38.22 102 SER A O 1
ATOM 769 N N . LYS A 1 103 ? -55.994 13.174 71.065 1.00 47.28 103 LYS A N 1
ATOM 770 C CA . LYS A 1 103 ? -56.459 12.188 72.081 1.00 47.28 103 LYS A CA 1
ATOM 771 C C . LYS A 1 103 ? -55.632 10.887 72.176 1.00 47.28 103 LYS A C 1
ATOM 773 O O . LYS A 1 103 ? -55.274 10.308 71.165 1.00 47.28 103 LYS A O 1
ATOM 778 N N . ARG A 1 104 ? -55.328 10.355 73.361 1.00 41.12 104 ARG A N 1
ATOM 779 C CA . ARG A 1 104 ? -56.040 10.396 74.645 1.00 41.12 104 ARG A CA 1
ATOM 780 C C . ARG A 1 104 ? -55.072 10.107 75.790 1.00 41.12 104 ARG A C 1
ATOM 782 O O . ARG A 1 104 ? -54.100 9.368 75.529 1.00 41.12 104 ARG A O 1
#

pLDDT: mean 75.61, std 19.16, range [36.78, 96.5]

Secondary structure (DSSP, 8-state):
--TTSTT---------HHHHHHHHHHHHHHHHHHTS---HHHHHHHHHHHHHHTTT-HHHHHHHHHHHHHHHHHHHHHHHHT--SPP-----------------

Sequence (104 aa):
MSMMLENKTRLLLVLSQDVLDQARVIAGKATTALKLPVSLQIVLRALIWVGLKRESHPALLVNIESQARAVRQQRSGARRVGGGGPPPSGNLQELSGKRATSKR

Radius of gyration: 30.63 Å; chains: 1; bounding box: 80×32×91 Å

Foldseek 3Di:
DPPPPPDDDDDDDDDDPVVLVVLVVVQVVCCVVVVHRRDSVNSVVVCVVVVVVPVVDPVVVVVVVVVVVVVVVVVVVVVVVVPPDDDPDDPDPDDPDDDDDDDD